Protein AF-A0A140KZ59-F1 (afdb_monomer_lite)

Secondary structure (DSSP, 8-state):
-PPEE-TTT--EE-TTTEEEETTEEEEHHHHHHHHHHHTB-TTT--B----TTSS---

Foldseek 3Di:
DPFQAAPPPRDGDDPVQWDDDPNGTHGPVVCVVCVQVVCLPPVHRDRVDPDPVPPPDD

Structure (mmCIF, N/CA/C/O backbone):
data_AF-A0A140KZ59-F1
#
_entry.id   AF-A0A140KZ59-F1
#
loop_
_atom_site.group_PDB
_atom_site.id
_atom_site.type_symbol
_atom_site.label_atom_id
_atom_site.label_alt_id
_atom_site.label_comp_id
_atom_site.label_asym_id
_atom_site.label_entity_id
_atom_site.label_seq_id
_atom_site.pdbx_PDB_ins_code
_atom_site.Cartn_x
_atom_site.Cartn_y
_atom_site.Cartn_z
_atom_site.occupancy
_atom_site.B_iso_or_equiv
_atom_site.auth_seq_id
_atom_site.auth_comp_id
_atom_site.auth_asym_id
_atom_site.auth_atom_id
_atom_site.pdbx_PDB_model_num
ATOM 1 N N . MET A 1 1 ? 14.251 -4.922 -16.366 1.00 58.09 1 MET A N 1
ATOM 2 C CA . MET A 1 1 ? 13.166 -4.963 -15.365 1.00 58.09 1 MET A CA 1
ATOM 3 C C . MET A 1 1 ? 11.841 -4.768 -16.081 1.00 58.09 1 MET A C 1
ATOM 5 O O . MET A 1 1 ? 11.752 -3.883 -16.925 1.00 58.09 1 MET A O 1
ATOM 9 N N . LEU A 1 2 ? 10.854 -5.629 -15.826 1.00 70.25 2 LEU A N 1
ATOM 10 C CA . LEU A 1 2 ? 9.487 -5.409 -16.306 1.00 70.25 2 LEU A CA 1
ATOM 11 C C . LEU A 1 2 ? 8.851 -4.303 -15.447 1.00 70.25 2 LEU A C 1
ATOM 13 O O . LEU A 1 2 ? 9.059 -4.313 -14.235 1.00 70.25 2 LEU A O 1
ATOM 17 N N . PRO A 1 3 ? 8.108 -3.348 -16.031 1.00 76.56 3 PRO A N 1
ATOM 18 C CA . PRO A 1 3 ? 7.454 -2.308 -15.249 1.00 76.56 3 PRO A CA 1
ATOM 19 C C . PRO A 1 3 ? 6.354 -2.930 -14.386 1.00 76.56 3 PRO A C 1
ATOM 21 O O . PRO A 1 3 ? 5.441 -3.571 -14.913 1.00 76.56 3 PRO A O 1
ATOM 24 N N . ILE A 1 4 ? 6.427 -2.718 -13.072 1.00 87.25 4 ILE A N 1
ATOM 25 C CA . ILE A 1 4 ? 5.352 -3.090 -12.151 1.00 87.25 4 ILE A CA 1
ATOM 26 C C . ILE A 1 4 ? 4.170 -2.171 -12.450 1.00 87.25 4 ILE A C 1
ATOM 28 O O . ILE A 1 4 ? 4.352 -0.990 -12.744 1.00 87.25 4 ILE A O 1
ATOM 32 N N . ARG A 1 5 ? 2.948 -2.697 -12.452 1.00 90.25 5 ARG A N 1
ATOM 33 C CA . ARG A 1 5 ? 1.753 -1.906 -12.765 1.00 90.25 5 ARG A CA 1
ATOM 34 C C . ARG A 1 5 ? 0.871 -1.823 -11.543 1.00 90.25 5 ARG A C 1
ATOM 36 O O . ARG A 1 5 ? 0.614 -2.837 -10.917 1.00 90.25 5 ARG A O 1
ATOM 43 N N . CYS A 1 6 ? 0.396 -0.622 -11.241 1.00 89.94 6 CYS A N 1
ATOM 44 C CA . CYS A 1 6 ? -0.598 -0.421 -10.198 1.00 89.94 6 CYS A CA 1
ATOM 45 C C . CYS A 1 6 ? -1.878 -1.207 -10.534 1.00 89.94 6 CYS A C 1
ATOM 47 O O . CYS A 1 6 ? -2.460 -0.969 -11.594 1.00 89.94 6 CYS A O 1
ATOM 49 N N . SER A 1 7 ? -2.346 -2.069 -9.632 1.00 88.19 7 SER A N 1
ATOM 50 C CA . SER A 1 7 ? -3.574 -2.860 -9.785 1.00 88.19 7 SER A CA 1
ATOM 51 C C . SER A 1 7 ? -4.825 -1.988 -9.927 1.00 88.19 7 SER A C 1
ATOM 53 O O . SER A 1 7 ? -5.772 -2.386 -10.596 1.00 88.19 7 SER A O 1
ATOM 55 N N . ARG A 1 8 ? -4.823 -0.762 -9.374 1.00 86.38 8 ARG A N 1
ATOM 56 C CA . ARG A 1 8 ? -5.976 0.160 -9.444 1.00 86.38 8 ARG A CA 1
ATOM 57 C C . ARG A 1 8 ? -6.045 0.962 -10.742 1.00 86.38 8 ARG A C 1
ATOM 59 O O . ARG A 1 8 ? -7.099 1.057 -11.356 1.00 86.38 8 ARG A O 1
ATOM 66 N N . CYS A 1 9 ? -4.941 1.602 -11.133 1.00 89.50 9 CYS A N 1
ATOM 67 C CA . CYS A 1 9 ? -4.932 2.575 -12.236 1.00 89.50 9 CYS A CA 1
ATOM 68 C C . CYS A 1 9 ? -4.128 2.129 -13.464 1.00 89.50 9 CYS A C 1
ATOM 70 O O . CYS A 1 9 ? -4.072 2.857 -14.452 1.00 89.50 9 CYS A O 1
ATOM 72 N N . GLY A 1 10 ? -3.455 0.976 -13.409 1.00 88.50 10 GLY A N 1
ATOM 73 C CA . GLY A 1 10 ? -2.652 0.434 -14.509 1.00 88.50 10 GLY A CA 1
ATOM 74 C C . GLY A 1 10 ? -1.366 1.209 -14.813 1.00 88.50 10 GLY A C 1
ATOM 75 O O . GLY A 1 10 ? -0.630 0.834 -15.729 1.00 88.50 10 GLY A O 1
ATOM 76 N N . LYS A 1 11 ? -1.072 2.280 -14.062 1.00 89.69 11 LYS A N 1
ATOM 77 C CA . LYS A 1 11 ? 0.138 3.089 -14.240 1.00 89.69 11 LYS A CA 1
ATOM 78 C C . LYS A 1 11 ? 1.378 2.244 -13.954 1.00 89.69 11 LYS A C 1
ATOM 80 O O . LYS A 1 11 ? 1.413 1.519 -12.960 1.00 89.69 11 LYS A O 1
ATOM 85 N N . ALA A 1 12 ? 2.395 2.378 -14.803 1.00 89.38 12 ALA A N 1
ATOM 86 C CA . ALA A 1 12 ? 3.710 1.814 -14.538 1.00 89.38 12 ALA A CA 1
ATOM 87 C C . ALA A 1 12 ? 4.340 2.509 -13.321 1.00 89.38 12 ALA A C 1
ATOM 89 O O . ALA A 1 12 ? 4.413 3.739 -13.266 1.00 89.38 12 ALA A O 1
ATOM 90 N N . VAL A 1 13 ? 4.775 1.708 -12.359 1.00 88.25 13 VAL A N 1
ATOM 91 C CA . VAL A 1 13 ? 5.483 2.108 -11.149 1.00 88.25 13 VAL A CA 1
ATOM 92 C C . VAL A 1 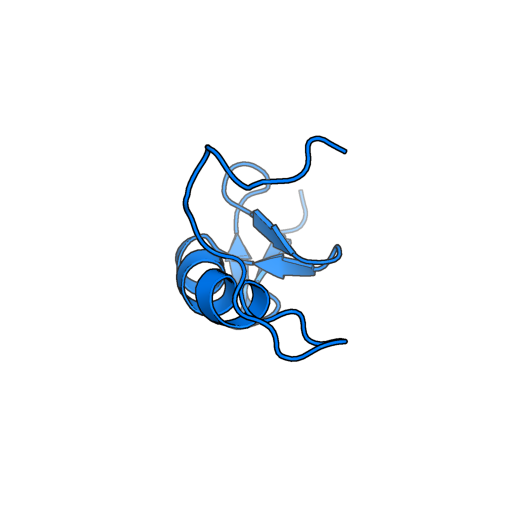13 ? 6.825 1.400 -11.091 1.00 88.25 13 VAL A C 1
ATOM 94 O O . VAL A 1 13 ? 6.990 0.282 -11.584 1.00 88.25 13 VAL A O 1
ATOM 97 N N . ASN A 1 14 ? 7.795 2.103 -10.522 1.00 85.50 14 ASN A N 1
ATOM 98 C CA . ASN A 1 14 ? 9.113 1.555 -10.273 1.00 85.50 14 ASN A CA 1
ATOM 99 C C . ASN A 1 14 ? 9.062 0.635 -9.045 1.00 85.50 14 ASN A C 1
ATOM 101 O O . ASN A 1 14 ? 8.233 0.839 -8.162 1.00 85.50 14 ASN A O 1
ATOM 105 N N . GLU A 1 15 ? 9.962 -0.340 -8.963 1.00 83.25 15 GLU A N 1
ATOM 106 C CA . GLU A 1 15 ? 10.114 -1.207 -7.787 1.00 83.25 15 GLU A CA 1
ATOM 107 C C . GLU A 1 15 ? 10.460 -0.426 -6.511 1.00 83.25 15 GLU A C 1
ATOM 109 O O . GLU A 1 15 ? 10.120 -0.863 -5.418 1.00 83.25 15 GLU A O 1
ATOM 114 N N . TYR A 1 16 ? 11.055 0.760 -6.655 1.0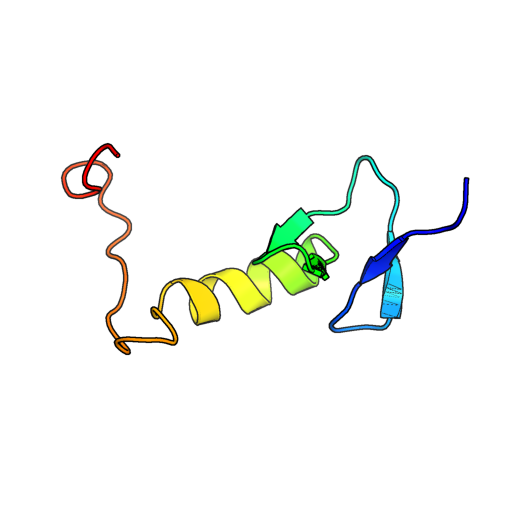0 82.75 16 TYR A N 1
ATOM 115 C CA . TYR A 1 16 ? 11.352 1.665 -5.543 1.00 82.75 16 TYR A CA 1
ATOM 116 C C . TYR A 1 16 ? 10.159 2.531 -5.098 1.00 82.75 16 TYR A C 1
ATOM 118 O O . TYR A 1 16 ? 10.168 3.036 -3.981 1.00 82.75 16 TYR A O 1
ATOM 126 N N . ASP A 1 17 ? 9.143 2.703 -5.953 1.00 82.81 17 ASP A N 1
ATOM 127 C CA . ASP A 1 17 ? 7.994 3.605 -5.735 1.00 82.81 17 ASP A CA 1
ATOM 128 C C . ASP A 1 17 ? 6.648 2.858 -5.653 1.00 82.81 17 ASP A C 1
ATOM 130 O O . ASP A 1 17 ? 5.575 3.472 -5.576 1.00 82.81 17 ASP A O 1
ATOM 134 N N . VAL A 1 18 ? 6.679 1.527 -5.737 1.00 86.44 18 VAL A N 1
ATOM 135 C CA . VAL A 1 18 ? 5.499 0.674 -5.622 1.00 86.44 18 VAL A CA 1
ATOM 136 C C . VAL A 1 18 ? 5.246 0.337 -4.159 1.00 86.44 18 VAL A C 1
ATOM 138 O O . VAL A 1 18 ? 6.151 -0.030 -3.416 1.00 86.44 18 VAL A O 1
ATOM 141 N N . GLN A 1 19 ? 3.987 0.442 -3.760 1.00 87.06 19 GLN A N 1
ATOM 142 C CA . GLN A 1 19 ? 3.506 -0.005 -2.464 1.00 87.06 19 GLN A CA 1
ATOM 143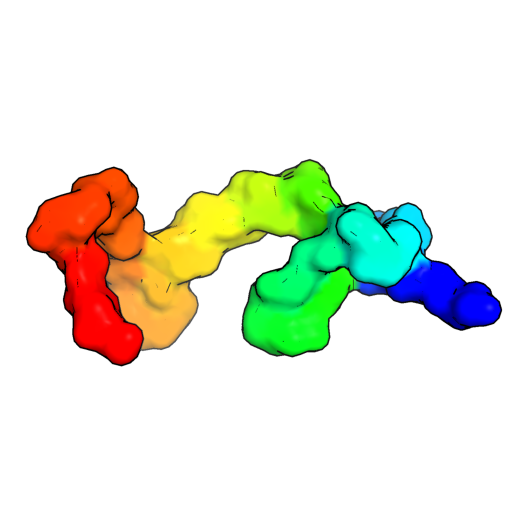 C C . GLN A 1 19 ? 2.693 -1.278 -2.644 1.00 87.06 19 GLN A C 1
ATOM 145 O O . GLN A 1 19 ? 2.028 -1.430 -3.663 1.00 87.06 19 GLN A O 1
ATOM 150 N N . TYR A 1 20 ? 2.701 -2.173 -1.662 1.00 81.88 20 TYR A N 1
ATOM 151 C CA . TYR A 1 20 ? 1.940 -3.418 -1.738 1.00 81.88 20 TYR A CA 1
ATOM 152 C C . TYR A 1 20 ? 0.856 -3.460 -0.667 1.00 81.88 20 TYR A C 1
ATOM 154 O O . TYR A 1 20 ? 1.113 -3.174 0.501 1.00 81.88 20 TYR A O 1
ATOM 162 N N . ILE A 1 21 ? -0.356 -3.832 -1.070 1.00 80.75 21 ILE A N 1
ATOM 163 C CA . ILE A 1 21 ? -1.485 -4.097 -0.173 1.00 80.75 21 ILE A CA 1
ATOM 164 C C . ILE A 1 21 ? -1.959 -5.511 -0.488 1.00 80.75 21 ILE A C 1
ATOM 166 O O . ILE A 1 21 ? -2.338 -5.762 -1.624 1.00 80.75 21 ILE A O 1
ATOM 170 N N . PHE A 1 22 ? -1.929 -6.426 0.487 1.00 79.75 22 PHE A N 1
ATOM 171 C CA . PHE A 1 22 ? -2.278 -7.844 0.275 1.00 79.75 22 PHE A CA 1
ATOM 172 C C . PHE A 1 22 ? -1.607 -8.454 -0.974 1.00 79.75 22 PHE A C 1
ATOM 174 O O . PHE A 1 22 ? -2.274 -9.061 -1.806 1.00 79.75 22 PHE A O 1
ATOM 181 N N . ASP A 1 23 ? -0.297 -8.230 -1.128 1.00 79.38 23 ASP A N 1
ATOM 182 C CA . ASP A 1 23 ? 0.511 -8.689 -2.273 1.00 79.38 23 ASP A CA 1
ATOM 183 C C . ASP A 1 23 ? 0.139 -8.080 -3.642 1.00 79.38 23 ASP A C 1
ATOM 185 O O . ASP A 1 23 ? 0.746 -8.412 -4.662 1.00 79.38 23 ASP A O 1
ATOM 189 N N . GLU A 1 24 ? -0.784 -7.118 -3.690 1.00 84.56 24 GLU A N 1
ATOM 190 C CA . GLU A 1 24 ? -1.106 -6.377 -4.904 1.00 84.56 24 GLU A CA 1
ATOM 191 C C . GLU A 1 24 ? -0.309 -5.063 -4.998 1.00 84.56 24 GLU A C 1
ATOM 193 O O . GLU A 1 24 ? -0.278 -4.292 -4.034 1.00 84.56 24 GLU A O 1
ATOM 198 N N . PRO A 1 25 ? 0.327 -4.766 -6.147 1.00 88.31 25 PRO A N 1
ATOM 199 C CA . PRO A 1 25 ? 1.092 -3.538 -6.350 1.00 88.31 25 PRO A CA 1
ATOM 200 C C . PRO A 1 25 ? 0.191 -2.318 -6.578 1.00 88.31 25 PRO A C 1
ATOM 202 O O . PRO A 1 25 ? -0.651 -2.296 -7.470 1.00 88.31 25 PRO A O 1
ATOM 205 N N . TYR A 1 26 ? 0.447 -1.229 -5.865 1.00 88.38 26 TYR A N 1
ATOM 206 C CA . TYR A 1 26 ? -0.222 0.061 -6.000 1.00 88.38 26 TYR A CA 1
ATOM 207 C C . TYR A 1 26 ? 0.805 1.183 -6.162 1.00 88.38 26 TYR A C 1
ATOM 209 O O . TYR A 1 26 ? 1.892 1.161 -5.590 1.00 88.38 26 TYR A O 1
ATOM 217 N N . CYS A 1 27 ? 0.465 2.208 -6.944 1.00 90.62 27 CYS A N 1
ATOM 218 C CA . CYS A 1 27 ? 1.243 3.444 -6.940 1.00 90.62 27 CYS A CA 1
ATOM 219 C C . CYS A 1 27 ? 0.938 4.259 -5.682 1.00 90.62 27 CYS A C 1
ATOM 221 O O . CYS A 1 27 ? -0.177 4.167 -5.177 1.00 90.62 27 CYS A O 1
ATOM 223 N N . GLN A 1 28 ? 1.880 5.092 -5.227 1.00 85.50 28 GLN A N 1
ATOM 224 C CA . GLN A 1 28 ? 1.737 5.899 -4.004 1.00 85.50 28 GLN A CA 1
ATOM 225 C C . GLN A 1 28 ? 0.358 6.563 -3.883 1.00 85.50 28 GLN A C 1
ATOM 227 O O . GLN A 1 28 ? -0.337 6.388 -2.896 1.00 85.50 28 GLN A O 1
ATOM 232 N N . ARG A 1 29 ? -0.099 7.237 -4.942 1.00 86.94 29 ARG A N 1
ATOM 233 C CA . ARG A 1 29 ? -1.397 7.916 -4.933 1.00 86.94 29 ARG A CA 1
ATOM 234 C C . ARG A 1 29 ? -2.582 6.959 -4.743 1.00 86.94 29 ARG A C 1
ATOM 236 O O . ARG A 1 29 ? -3.487 7.260 -3.978 1.00 86.94 29 ARG A O 1
ATOM 243 N N . CYS A 1 30 ? -2.588 5.817 -5.431 1.00 86.31 30 CYS A N 1
ATOM 244 C CA . CYS A 1 30 ? -3.647 4.825 -5.243 1.00 86.31 30 CYS A CA 1
ATOM 245 C C . 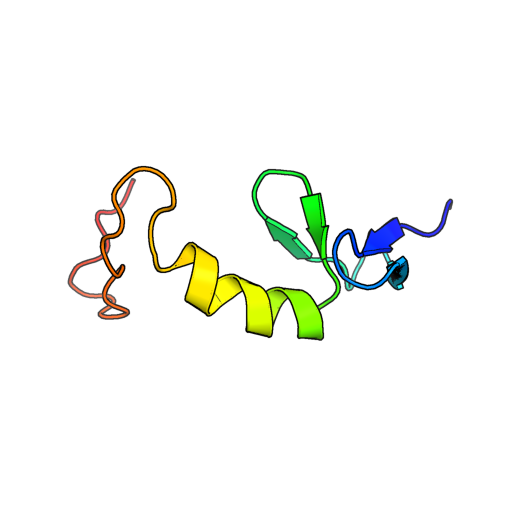CYS A 1 30 ? -3.525 4.131 -3.888 1.00 86.31 30 CYS A C 1
ATOM 247 O O . CYS A 1 30 ? -4.544 3.799 -3.307 1.00 86.31 30 CYS A O 1
ATOM 249 N N . TYR A 1 31 ? -2.309 3.942 -3.381 1.00 84.56 31 TYR A N 1
ATOM 250 C CA . TYR A 1 31 ? -2.060 3.410 -2.050 1.00 84.56 31 TYR A CA 1
ATOM 251 C C . TYR A 1 31 ? -2.621 4.338 -0.966 1.00 84.56 31 TYR A C 1
ATOM 253 O O . TYR A 1 31 ? -3.336 3.860 -0.098 1.00 84.56 31 TYR A O 1
ATOM 261 N N . ASP A 1 32 ? -2.406 5.653 -1.060 1.00 82.75 32 ASP A N 1
ATOM 262 C CA . ASP A 1 32 ? -2.997 6.653 -0.158 1.00 82.75 32 ASP A CA 1
ATOM 263 C C . ASP A 1 32 ? -4.533 6.705 -0.233 1.00 82.75 32 ASP A C 1
ATOM 265 O O . ASP A 1 32 ? -5.187 6.966 0.771 1.00 82.75 32 ASP A O 1
ATOM 269 N N . GLU A 1 33 ? -5.124 6.443 -1.402 1.00 81.38 33 GLU A N 1
ATOM 270 C CA . GLU A 1 33 ? -6.583 6.363 -1.565 1.00 81.38 33 GLU A CA 1
ATOM 271 C C . GLU A 1 33 ? -7.163 5.021 -1.084 1.00 81.38 33 GLU A C 1
ATOM 273 O O . GLU A 1 33 ? -8.309 4.984 -0.649 1.00 81.38 33 GLU A O 1
ATOM 278 N N . VAL A 1 34 ? -6.412 3.917 -1.193 1.00 70.75 34 VAL A N 1
ATOM 279 C CA . VAL A 1 34 ? -6.845 2.578 -0.755 1.00 70.75 34 VAL A CA 1
ATOM 280 C C . VAL A 1 34 ? -6.614 2.396 0.741 1.00 70.75 34 VAL A C 1
ATOM 282 O O . VAL A 1 34 ? -7.466 1.811 1.392 1.00 70.75 34 VAL A O 1
ATOM 285 N N . LEU A 1 35 ? -5.527 2.924 1.314 1.00 65.06 35 LEU A N 1
ATOM 286 C CA . LEU A 1 35 ? -5.234 2.909 2.753 1.00 65.06 35 LEU A CA 1
ATOM 287 C C . LEU A 1 35 ? -6.460 3.201 3.630 1.00 65.06 35 LEU A C 1
ATOM 289 O O . LEU A 1 35 ? -6.765 2.351 4.455 1.00 65.06 35 LEU A O 1
ATOM 293 N N . PRO A 1 36 ? -7.210 4.305 3.453 1.00 57.97 36 PRO A N 1
ATOM 294 C CA . PRO A 1 36 ? -8.405 4.573 4.254 1.00 57.97 36 PRO A CA 1
ATOM 295 C C . PRO A 1 36 ? -9.532 3.548 4.034 1.00 57.97 36 PRO A C 1
ATOM 297 O O . PRO A 1 36 ? -10.367 3.359 4.917 1.00 57.97 36 PRO A O 1
ATOM 300 N N . GLU A 1 37 ? -9.565 2.861 2.886 1.00 54.84 37 GLU A N 1
ATOM 301 C CA . GLU A 1 37 ? -10.466 1.728 2.640 1.00 54.84 37 GLU A CA 1
ATOM 302 C C . GLU A 1 37 ? -9.983 0.460 3.367 1.00 54.84 37 GLU A C 1
ATOM 304 O O . GLU A 1 37 ? -10.810 -0.235 3.946 1.00 54.84 37 GLU A O 1
ATOM 309 N N . VAL A 1 38 ? -8.670 0.181 3.421 1.00 53.09 38 VAL A N 1
ATOM 310 C CA . VAL A 1 38 ? -8.098 -0.978 4.151 1.00 53.09 38 VAL A CA 1
ATOM 311 C C . VAL A 1 38 ? -8.027 -0.769 5.661 1.00 53.09 38 VAL A C 1
ATOM 313 O O . VAL A 1 38 ? -8.070 -1.735 6.423 1.00 53.09 38 VAL A O 1
ATOM 316 N N . GLU A 1 39 ? -7.967 0.487 6.110 1.00 57.09 39 GLU A N 1
ATOM 317 C CA . GLU A 1 39 ? -8.190 0.875 7.506 1.00 57.09 39 GLU A CA 1
ATOM 318 C C . GLU A 1 39 ? -9.581 0.462 7.985 1.00 57.09 39 GLU A C 1
ATOM 320 O O . GLU A 1 39 ? -9.817 0.367 9.188 1.00 57.09 39 GLU A O 1
ATOM 325 N N . ARG A 1 40 ? -10.494 0.146 7.064 1.00 50.94 40 ARG A N 1
ATOM 326 C CA . ARG A 1 40 ? -11.676 -0.653 7.351 1.00 50.94 40 ARG A CA 1
ATOM 327 C C . ARG A 1 40 ? -11.341 -2.086 6.975 1.00 50.94 40 ARG A C 1
ATOM 329 O O . ARG A 1 40 ? -11.344 -2.467 5.814 1.00 50.94 40 ARG A O 1
ATOM 336 N N . CYS A 1 41 ? -11.063 -2.897 7.986 1.00 51.31 41 CYS A N 1
ATOM 337 C CA . CYS A 1 41 ? -10.870 -4.336 7.841 1.00 51.31 41 CYS A CA 1
ATOM 338 C C . CYS A 1 41 ? -11.953 -4.940 6.924 1.00 51.31 41 CYS A C 1
ATOM 340 O O . CYS A 1 41 ? -13.095 -5.064 7.355 1.00 51.31 41 CYS A O 1
ATOM 342 N N . SER A 1 42 ? -11.638 -5.344 5.689 1.00 47.50 42 SER A N 1
ATOM 343 C CA . SER A 1 42 ? -12.644 -5.886 4.749 1.00 47.50 42 SER A CA 1
ATOM 344 C C . SER A 1 42 ? -13.355 -7.137 5.282 1.00 47.50 42 SER A C 1
ATOM 346 O O . SER A 1 42 ? -14.475 -7.441 4.886 1.00 47.50 42 SER A O 1
ATOM 348 N N . THR A 1 43 ? -12.732 -7.836 6.232 1.00 52.75 43 THR A N 1
ATOM 349 C CA . THR A 1 43 ? -13.298 -9.003 6.921 1.00 52.75 43 THR A CA 1
ATOM 350 C C . THR A 1 43 ? -14.279 -8.626 8.036 1.00 52.75 43 THR A C 1
ATOM 352 O O . THR A 1 43 ? -15.140 -9.424 8.394 1.00 52.75 43 THR A O 1
ATOM 355 N N . CYS A 1 44 ? -14.150 -7.438 8.631 1.00 56.31 44 CYS A N 1
ATOM 356 C CA . CYS A 1 44 ? -14.832 -7.099 9.882 1.00 56.31 44 CYS A CA 1
ATOM 357 C C . CYS A 1 44 ? -15.457 -5.694 9.940 1.00 56.31 44 CYS A C 1
ATOM 359 O O . CYS A 1 44 ? -16.129 -5.374 10.918 1.00 56.31 44 CYS A O 1
ATOM 361 N N . GLY A 1 45 ? -15.262 -4.860 8.915 1.00 56.00 45 GLY A N 1
ATOM 362 C CA . GLY A 1 45 ? -15.820 -3.514 8.748 1.00 56.00 45 GLY A CA 1
ATOM 363 C C . GLY A 1 45 ? -15.369 -2.474 9.779 1.00 56.00 45 GLY A C 1
ATOM 364 O O . GLY A 1 45 ? -15.849 -1.343 9.741 1.00 56.00 45 GLY A O 1
ATOM 365 N N . LYS A 1 46 ? -14.485 -2.843 10.715 1.00 50.69 46 LYS A N 1
ATOM 366 C CA . LYS A 1 46 ? -14.046 -1.973 11.810 1.00 50.69 46 LYS A CA 1
ATOM 367 C C . LYS A 1 46 ? -12.926 -1.045 11.362 1.00 50.69 46 LYS A C 1
ATOM 369 O O . LYS A 1 46 ? -11.971 -1.497 10.735 1.00 50.69 46 LYS A O 1
ATOM 374 N N . GLU A 1 47 ? -13.071 0.221 11.736 1.00 56.47 47 GLU A N 1
ATOM 375 C CA . GLU A 1 47 ? -12.069 1.273 11.581 1.00 56.47 47 GLU A CA 1
ATOM 376 C C . GLU A 1 47 ? -10.894 0.999 12.530 1.00 56.47 47 GLU A C 1
ATOM 378 O O . GLU A 1 47 ? -11.083 0.793 13.734 1.00 56.47 47 GLU A O 1
ATOM 383 N N . ILE A 1 48 ? -9.681 0.940 11.984 1.00 59.22 48 ILE A N 1
ATOM 384 C CA . ILE A 1 48 ? -8.451 0.794 12.758 1.00 59.22 48 ILE A CA 1
ATOM 385 C C . ILE A 1 48 ? -8.033 2.200 13.203 1.00 59.22 48 ILE A C 1
ATOM 387 O O . ILE A 1 48 ? -7.574 3.018 12.414 1.00 59.22 48 ILE A O 1
ATOM 391 N N . ASP A 1 49 ? -8.252 2.497 14.481 1.00 49.22 49 ASP A N 1
ATOM 392 C CA . ASP A 1 49 ? -7.976 3.802 15.083 1.00 49.22 49 ASP A CA 1
ATOM 393 C C . ASP A 1 49 ? -6.463 4.115 15.026 1.00 49.22 49 ASP A C 1
ATOM 395 O O . ASP A 1 49 ? -5.655 3.394 15.620 1.00 49.22 49 ASP 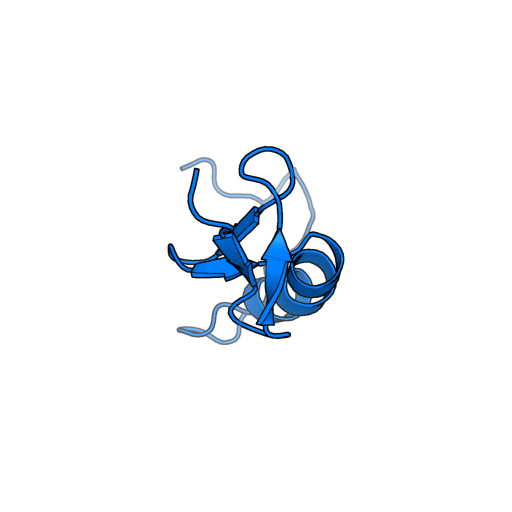A O 1
ATOM 399 N N . LYS A 1 50 ? -6.062 5.203 14.346 1.00 50.59 50 LYS A N 1
ATOM 400 C CA . LYS A 1 50 ? -4.664 5.691 14.220 1.00 50.59 50 LYS A CA 1
ATOM 401 C C . LYS A 1 50 ? -4.051 6.202 15.535 1.00 50.59 50 LYS A C 1
ATOM 403 O O . LYS A 1 50 ? -3.154 7.045 15.522 1.00 50.59 50 LYS A O 1
ATOM 408 N N . ASN A 1 51 ? -4.501 5.729 16.692 1.00 44.03 51 ASN A N 1
ATOM 409 C CA . ASN A 1 51 ? -3.830 6.037 17.943 1.00 44.03 51 ASN A CA 1
ATOM 410 C C . ASN A 1 51 ? -2.660 5.054 18.153 1.00 44.03 51 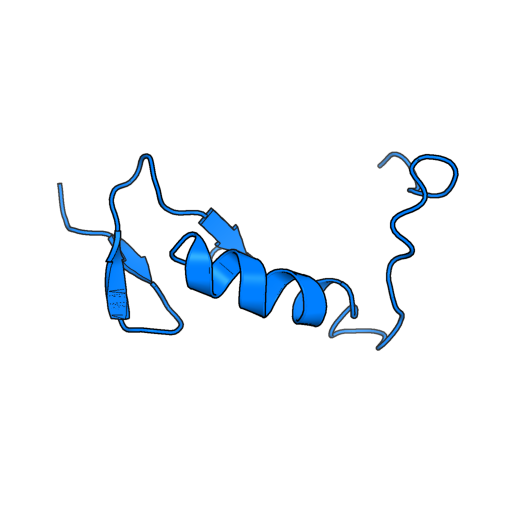ASN A C 1
ATOM 412 O O . ASN A 1 51 ? -2.908 3.871 18.413 1.00 44.03 51 ASN A O 1
ATOM 416 N N . PRO A 1 52 ? -1.388 5.503 18.120 1.00 48.84 52 PRO A N 1
ATOM 417 C CA . PRO A 1 52 ? -0.235 4.635 18.373 1.00 48.84 52 PRO A CA 1
ATOM 418 C C . PRO A 1 52 ? -0.243 3.984 19.766 1.00 48.84 52 PRO A C 1
ATOM 420 O O . PRO A 1 52 ? 0.507 3.043 20.003 1.00 48.84 52 PRO A O 1
ATOM 423 N N . ALA A 1 53 ? -1.113 4.426 20.681 1.00 49.59 53 ALA A N 1
ATOM 424 C CA . ALA A 1 53 ? -1.325 3.791 21.981 1.00 49.59 53 ALA A CA 1
ATOM 425 C C . ALA A 1 53 ? -2.233 2.539 21.952 1.00 49.59 53 ALA A C 1
ATOM 427 O O . ALA A 1 53 ? -2.312 1.832 22.955 1.00 49.59 53 ALA A O 1
ATOM 428 N N . ARG A 1 54 ? -2.954 2.271 20.852 1.00 47.09 54 ARG A N 1
ATOM 429 C CA . ARG A 1 54 ? -3.949 1.181 20.747 1.00 47.09 54 ARG A CA 1
ATOM 430 C C . ARG A 1 54 ? -3.752 0.242 19.561 1.00 47.09 54 ARG A C 1
ATOM 432 O O . ARG A 1 54 ? -4.593 -0.623 19.335 1.00 47.09 54 ARG A O 1
ATOM 439 N N . MET A 1 55 ? -2.639 0.355 18.844 1.00 43.75 55 MET A N 1
ATOM 440 C CA . MET A 1 55 ? -2.220 -0.707 17.934 1.00 43.75 55 MET A CA 1
ATOM 441 C C . MET A 1 55 ? -1.781 -1.925 18.770 1.00 43.75 55 MET A C 1
ATOM 443 O O . MET A 1 55 ? -0.839 -1.796 19.559 1.00 43.75 55 MET A O 1
ATOM 447 N N . PRO A 1 56 ? -2.440 -3.099 18.672 1.00 44.41 56 PRO A N 1
ATOM 448 C CA . PRO A 1 56 ? -1.868 -4.311 19.234 1.00 44.41 56 PRO A CA 1
ATOM 449 C C . PRO A 1 56 ? -0.556 -4.572 18.491 1.00 44.41 56 PRO A C 1
ATOM 451 O O . PRO A 1 56 ? -0.544 -4.759 17.276 1.00 44.41 56 PRO A O 1
ATOM 454 N N . ARG A 1 57 ? 0.556 -4.513 19.230 1.00 44.91 57 ARG A N 1
ATOM 455 C CA . ARG A 1 57 ? 1.847 -5.028 18.772 1.00 44.91 57 ARG A CA 1
ATOM 456 C C . ARG A 1 57 ? 1.652 -6.517 18.486 1.00 44.91 57 ARG A C 1
ATOM 458 O O . ARG A 1 57 ? 1.484 -7.283 19.434 1.00 44.91 57 ARG A O 1
ATOM 465 N N . PHE A 1 58 ? 1.600 -6.875 17.208 1.00 46.31 58 PHE A N 1
ATOM 466 C CA . PHE A 1 58 ? 1.809 -8.247 16.759 1.00 46.31 58 PHE A CA 1
ATOM 467 C C . PHE A 1 58 ? 3.308 -8.544 16.737 1.00 46.31 58 PHE A C 1
ATOM 469 O O . PHE A 1 58 ? 4.078 -7.620 16.379 1.00 46.31 58 PHE A O 1
#

Organism: NCBI:txid520764

pLDDT: mean 70.51, std 17.06, range [43.75, 90.62]

Sequence (58 aa):
MLPIRCSRCGKAVNEYDVQYIFDEPYCQRCYDEVLPEVERCSTCGKEIDKNPARMPRF

Radius of gyration: 13.59 Å; chains: 1; bounding box: 29×17×38 Å